Protein AF-A0A699RX59-F1 (afdb_monomer_lite)

pLDDT: mean 88.65, std 11.99, range [38.38, 97.06]

Sequence (97 aa):
EVEDKSKKKQIEDVPIVRDFPEVFPEDLLGLPPIRPVEFQIDLVPGAAPVARAPYRLAPSEMKELAEQLKELSDKGFIRPSSSPWGAPVLFVKKMDG

Foldseek 3Di:
DDPPPPPDDDPCNDVVCVVCVVVVDPDDQADDPDDPDDDDDDDDPPDDADADDADDDDPVVVVVVVVVVVVCVVRVVDDDDPDSHHDYDDDDDDPVD

Organism: Tanacetum cinerariifolium (NCBI:txid118510)

Secondary structure (DSSP, 8-state):
------PPPPGGGSHHHHH-TTTS-SS--SPPPP-SSPP--PPPTTPPP-B-PPPP--HHHHHHHHHHHHHHHHTTS------S-B--------TT-

Structure (mmCIF, N/CA/C/O backbone):
data_AF-A0A699RX59-F1
#
_entry.id   AF-A0A699RX59-F1
#
loop_
_atom_site.group_PDB
_atom_site.id
_atom_site.type_symbol
_atom_site.label_atom_id
_atom_site.label_alt_id
_atom_site.label_comp_id
_atom_site.label_asym_id
_atom_site.label_entity_id
_atom_site.label_seq_id
_atom_site.pdbx_PDB_ins_code
_atom_site.Cartn_x
_atom_site.Cartn_y
_atom_site.Cartn_z
_atom_site.occupancy
_atom_site.B_iso_or_equiv
_atom_site.auth_seq_id
_atom_site.auth_comp_id
_atom_site.auth_asym_id
_atom_site.auth_atom_id
_atom_site.pdbx_PDB_model_num
ATOM 1 N N . GLU A 1 1 ? -27.402 44.249 9.968 1.00 38.38 1 GLU A N 1
ATOM 2 C CA . GLU A 1 1 ? -27.757 42.883 9.539 1.00 38.38 1 GLU A CA 1
ATOM 3 C C . GLU A 1 1 ? -26.824 41.925 10.253 1.00 38.38 1 GLU A C 1
ATOM 5 O O . GLU A 1 1 ? -25.623 42.164 10.264 1.00 38.38 1 GLU A O 1
ATOM 10 N N . VAL A 1 2 ? -27.374 40.951 10.973 1.00 43.91 2 VAL A N 1
ATOM 11 C CA . VAL A 1 2 ? -26.585 39.953 11.700 1.00 43.91 2 VAL A CA 1
ATOM 12 C C . VAL A 1 2 ? -26.408 38.784 10.741 1.00 43.91 2 VAL A C 1
ATOM 14 O O . VAL A 1 2 ? -27.379 38.095 10.448 1.00 43.91 2 VAL A O 1
ATOM 17 N N . GLU A 1 3 ? -25.202 38.618 10.198 1.00 47.03 3 GLU A N 1
ATOM 18 C CA . GLU A 1 3 ? -24.832 37.421 9.442 1.00 47.03 3 GLU A CA 1
ATOM 19 C C . GLU A 1 3 ? -25.016 36.199 10.347 1.00 47.03 3 GLU A C 1
ATOM 21 O O . GLU A 1 3 ? -24.264 35.986 11.303 1.00 47.03 3 GLU A O 1
ATOM 26 N N . ASP A 1 4 ? -26.046 35.411 10.053 1.00 50.66 4 ASP A N 1
ATOM 27 C CA . ASP A 1 4 ? -26.256 34.099 10.642 1.00 50.66 4 ASP A CA 1
ATOM 28 C C . ASP A 1 4 ? -25.112 33.187 10.181 1.00 50.66 4 ASP A C 1
ATOM 30 O O . ASP A 1 4 ? -25.110 32.637 9.077 1.00 50.66 4 ASP A O 1
ATOM 34 N N . LYS A 1 5 ? -24.077 33.080 11.021 1.00 55.78 5 LYS A N 1
ATOM 35 C CA . LYS A 1 5 ? -23.015 32.083 10.887 1.00 55.78 5 LYS A CA 1
ATOM 36 C C . LYS A 1 5 ? -23.627 30.711 11.147 1.00 55.78 5 LYS A C 1
ATOM 38 O O . LYS A 1 5 ? -23.427 30.138 12.219 1.00 55.78 5 LYS A O 1
ATOM 43 N N . SER A 1 6 ? -24.355 30.172 10.168 1.00 59.34 6 SER A N 1
ATOM 44 C CA . SER A 1 6 ? -24.819 28.792 10.209 1.00 59.34 6 SER A CA 1
ATOM 45 C C . SER A 1 6 ? -23.590 27.916 10.444 1.00 59.34 6 SER A C 1
ATOM 47 O O . SER A 1 6 ? -22.687 27.861 9.601 1.00 59.34 6 SER A O 1
ATOM 49 N N . LYS A 1 7 ? -23.503 27.299 11.626 1.00 64.75 7 LYS A N 1
ATOM 50 C CA . LYS A 1 7 ? -22.437 26.355 11.961 1.00 64.75 7 LYS A CA 1
ATOM 51 C C . LYS A 1 7 ? -22.379 25.339 10.824 1.00 64.75 7 LYS A C 1
ATOM 53 O O . LYS A 1 7 ? -23.396 24.717 10.518 1.00 64.75 7 LYS A O 1
ATOM 58 N N . LYS A 1 8 ? -21.229 25.225 10.154 1.00 67.94 8 LYS A N 1
ATOM 59 C CA . LYS A 1 8 ? -21.015 24.171 9.157 1.00 67.94 8 LYS A CA 1
ATOM 60 C C . LYS A 1 8 ? -21.373 22.852 9.841 1.00 67.94 8 LYS A C 1
ATOM 62 O O . LYS A 1 8 ? -20.781 22.549 10.874 1.00 67.94 8 LYS A O 1
ATOM 67 N N . LYS A 1 9 ? -22.381 22.149 9.321 1.00 76.69 9 LYS A N 1
ATOM 68 C CA . LYS A 1 9 ? -22.773 20.828 9.825 1.00 76.69 9 LYS A CA 1
ATOM 69 C C . LYS A 1 9 ? -21.543 19.932 9.741 1.00 76.69 9 LYS A C 1
ATOM 71 O O . LYS A 1 9 ? -20.958 19.843 8.660 1.00 76.69 9 LYS A O 1
ATOM 76 N N . GLN A 1 10 ? -21.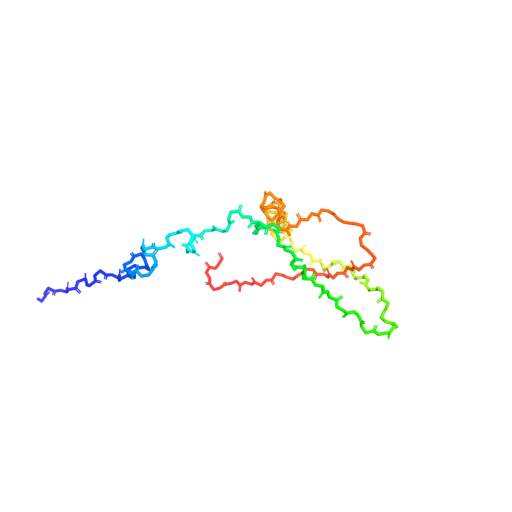127 19.362 10.864 1.00 85.69 10 GLN A N 1
ATOM 77 C CA . GLN A 1 10 ? -20.004 18.433 10.885 1.00 85.69 10 GLN A CA 1
ATOM 78 C C . GLN A 1 10 ? -20.521 17.027 10.537 1.00 85.69 10 GLN A C 1
ATOM 80 O O . GLN A 1 10 ? -21.729 16.774 10.607 1.00 85.69 10 GLN A O 1
ATOM 85 N N . ILE A 1 11 ? -19.660 16.118 10.075 1.00 84.44 11 ILE A N 1
ATOM 86 C CA . ILE A 1 11 ? -20.109 14.772 9.663 1.00 84.44 11 ILE A CA 1
ATOM 87 C C . ILE A 1 11 ? -20.613 13.963 10.868 1.00 84.44 11 ILE A C 1
ATOM 89 O O . ILE A 1 11 ? -21.523 13.146 10.753 1.00 84.44 11 ILE A O 1
ATOM 93 N N . GLU A 1 12 ? -20.104 14.307 12.043 1.00 86.06 12 GLU A N 1
ATOM 94 C CA . GLU A 1 12 ? -20.491 13.844 13.365 1.00 86.06 12 GLU A CA 1
ATOM 95 C C . GLU A 1 12 ? -21.897 14.312 13.751 1.00 86.06 12 GLU A C 1
ATOM 97 O O . GLU A 1 12 ? -22.435 13.825 14.731 1.00 86.06 12 GLU A O 1
ATOM 102 N N . ASP A 1 13 ? -22.533 15.234 13.018 1.00 89.12 13 ASP A N 1
ATOM 103 C CA . ASP A 1 13 ? -23.938 15.597 13.249 1.00 89.12 13 ASP A CA 1
ATOM 104 C C . ASP A 1 13 ? -24.907 14.621 12.556 1.00 89.12 13 ASP A C 1
ATOM 106 O O . ASP A 1 13 ? -26.112 14.632 12.833 1.00 89.12 13 ASP A O 1
ATOM 110 N N . VAL A 1 14 ? -24.410 13.775 11.645 1.00 91.69 14 VAL A N 1
ATOM 111 C CA . VAL A 1 14 ? -25.224 12.801 10.913 1.00 91.69 14 VAL A CA 1
ATOM 112 C C . VAL A 1 14 ? -25.597 11.647 11.857 1.00 91.69 14 VAL A C 1
ATOM 114 O O . VAL A 1 14 ? -24.697 10.974 12.358 1.00 91.69 14 VAL A O 1
ATOM 117 N N . PRO A 1 15 ? -26.899 11.352 12.076 1.00 93.62 15 PRO A N 1
ATOM 118 C CA . PRO A 1 15 ? -27.334 10.346 13.050 1.00 93.62 15 PRO A CA 1
ATOM 119 C C . PRO A 1 15 ? -26.638 8.987 12.901 1.00 93.62 15 PRO A C 1
ATOM 121 O O . PRO A 1 15 ? -26.136 8.450 13.876 1.00 93.62 15 PRO A O 1
ATOM 124 N N . ILE A 1 16 ? -26.490 8.485 11.670 1.00 94.06 16 ILE A N 1
ATOM 125 C CA . ILE A 1 16 ? -25.862 7.176 11.434 1.00 94.06 16 ILE A CA 1
ATOM 126 C C . ILE A 1 16 ? -24.365 7.141 11.780 1.00 94.06 16 ILE A C 1
ATOM 128 O O . ILE A 1 16 ? -23.859 6.103 12.179 1.00 94.06 16 ILE A O 1
ATOM 132 N N . VAL A 1 17 ? -23.652 8.262 11.646 1.00 92.06 17 VAL A N 1
ATOM 133 C CA . VAL A 1 17 ? -22.222 8.346 11.992 1.00 92.06 17 VAL A CA 1
ATOM 134 C C . VAL A 1 17 ? -22.061 8.364 13.510 1.00 92.06 17 VAL A C 1
ATOM 136 O O . VAL A 1 17 ? -21.176 7.710 14.051 1.00 92.06 17 VAL A O 1
ATOM 139 N N . ARG A 1 18 ? -22.970 9.059 14.206 1.00 91.44 18 ARG A N 1
ATOM 140 C CA . ARG A 1 18 ? -23.015 9.111 15.675 1.00 91.44 18 ARG A CA 1
ATOM 141 C C . ARG A 1 18 ? -23.372 7.778 16.310 1.00 91.44 18 ARG A C 1
ATOM 143 O O . ARG A 1 18 ? -22.842 7.465 17.370 1.00 91.44 18 ARG A O 1
ATOM 150 N N . ASP A 1 19 ? -24.294 7.050 15.690 1.00 95.19 19 ASP A N 1
ATOM 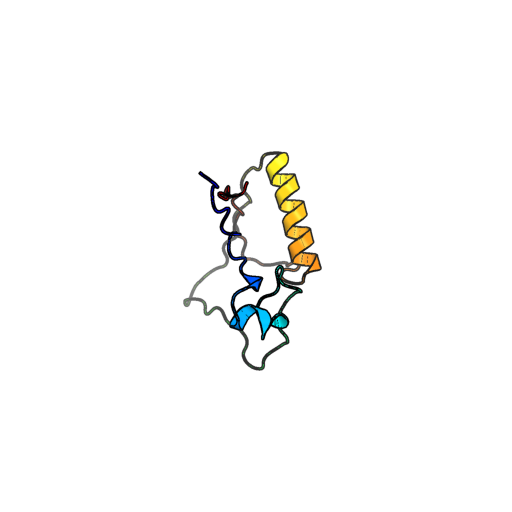151 C CA . ASP A 1 19 ? -24.810 5.790 16.221 1.00 95.19 19 ASP A CA 1
ATOM 152 C C . ASP A 1 19 ? -23.830 4.623 15.997 1.00 95.19 19 ASP A C 1
ATOM 154 O O . ASP A 1 19 ? -23.904 3.633 16.721 1.00 95.19 19 ASP A O 1
ATOM 158 N N . PHE A 1 20 ? -22.901 4.747 15.037 1.00 92.56 20 PHE A N 1
ATOM 159 C CA . PHE A 1 20 ? -21.929 3.707 14.662 1.00 92.56 20 PHE A CA 1
ATOM 160 C C . PHE A 1 20 ? -20.491 4.252 14.523 1.00 92.56 20 PHE A C 1
ATOM 162 O O . PHE A 1 20 ? -19.885 4.145 13.448 1.00 92.56 20 PHE A O 1
ATOM 169 N N . PRO A 1 21 ? -19.910 4.845 15.581 1.00 88.75 21 PRO A N 1
ATOM 170 C CA . PRO A 1 21 ? -18.582 5.462 15.518 1.00 88.75 21 PRO A CA 1
ATOM 171 C C . PRO A 1 21 ? -17.466 4.466 15.161 1.00 88.75 21 PRO A C 1
ATOM 173 O O . PRO A 1 21 ? -16.469 4.838 14.550 1.00 88.75 21 PRO A O 1
ATOM 176 N N . GLU A 1 22 ? -17.633 3.186 15.490 1.00 87.81 22 GLU A N 1
ATOM 177 C CA . GLU A 1 22 ? -16.694 2.113 15.156 1.00 87.81 22 GLU A CA 1
ATOM 178 C C . GLU A 1 22 ? -16.674 1.746 13.664 1.00 87.81 22 GLU A C 1
ATOM 180 O O . GLU A 1 22 ? -15.692 1.179 13.183 1.00 87.81 22 GLU A O 1
ATOM 185 N N . VAL A 1 23 ? -17.747 2.058 12.930 1.00 89.12 23 VAL A N 1
ATOM 186 C CA . VAL A 1 23 ? -17.860 1.816 11.481 1.00 89.12 23 VAL A CA 1
ATOM 187 C C . VAL A 1 23 ? -17.308 2.997 10.679 1.00 89.12 23 VAL A C 1
ATOM 189 O O . VAL A 1 23 ? -16.834 2.806 9.558 1.00 89.12 23 VAL A O 1
ATOM 192 N N . PHE A 1 24 ? -17.322 4.198 11.262 1.00 89.75 24 PHE A N 1
ATOM 193 C CA . PHE A 1 24 ? -16.850 5.440 10.645 1.00 89.75 24 PHE A CA 1
ATOM 194 C C . PHE A 1 24 ? -15.697 6.091 11.432 1.00 89.75 24 PHE A C 1
ATOM 196 O O . PHE A 1 24 ? -15.812 7.256 11.816 1.00 89.75 24 PHE A O 1
ATOM 203 N N . PRO A 1 25 ? -14.583 5.380 11.696 1.00 89.25 25 PRO A N 1
ATOM 204 C CA . PRO A 1 25 ? -13.441 5.993 12.356 1.00 89.25 25 PRO A CA 1
ATOM 205 C C . PRO A 1 25 ? -12.754 7.004 11.426 1.00 89.25 25 PRO A C 1
ATOM 207 O O . PRO A 1 25 ? -12.759 6.843 10.204 1.00 89.25 25 PRO A O 1
ATOM 210 N N . GLU A 1 26 ? -12.115 8.023 12.007 1.00 88.12 26 GLU A N 1
ATOM 211 C CA . GLU A 1 26 ? -11.313 8.999 11.250 1.00 88.12 26 GLU A CA 1
ATOM 212 C C . GLU A 1 26 ? -10.127 8.339 10.521 1.00 88.12 26 GLU A C 1
ATOM 214 O O . GLU A 1 26 ? -9.749 8.775 9.436 1.00 88.12 26 GLU A O 1
ATOM 219 N N . ASP A 1 27 ? -9.567 7.268 11.098 1.00 88.25 27 ASP A N 1
ATOM 220 C CA . ASP A 1 27 ? -8.478 6.479 10.520 1.00 88.25 27 ASP A CA 1
ATOM 221 C C . ASP A 1 27 ? -8.703 4.970 10.719 1.00 88.25 27 ASP A C 1
ATOM 223 O O . ASP A 1 27 ? -9.325 4.520 11.685 1.00 88.25 27 ASP A O 1
ATOM 227 N N . LEU A 1 28 ? -8.177 4.164 9.798 1.00 87.12 28 LEU A N 1
ATOM 228 C CA . LEU A 1 28 ? -8.285 2.711 9.844 1.00 87.12 28 LEU A CA 1
ATOM 229 C C . LEU A 1 28 ? -7.226 2.124 10.784 1.00 87.12 28 LEU A C 1
ATOM 231 O O . LEU A 1 28 ? -6.025 2.243 10.548 1.00 87.12 28 LEU A O 1
ATOM 235 N N . LEU A 1 29 ? -7.684 1.407 11.812 1.00 82.06 29 LEU A N 1
ATOM 236 C CA . LEU A 1 29 ? -6.833 0.825 12.861 1.00 82.06 29 LEU A CA 1
ATOM 237 C C . LEU A 1 29 ? -6.036 -0.419 12.424 1.00 82.06 29 LEU A C 1
ATOM 239 O O . LEU A 1 29 ? -5.248 -0.945 13.207 1.00 82.06 29 LEU A O 1
ATOM 243 N N . GLY A 1 30 ? -6.246 -0.907 11.201 1.00 87.75 30 GLY A N 1
ATOM 244 C CA . GLY A 1 30 ? -5.545 -2.063 10.647 1.00 87.75 30 GLY A CA 1
ATOM 245 C C . GLY A 1 30 ? -6.452 -2.962 9.815 1.00 87.75 30 GLY A C 1
ATOM 246 O O . GLY A 1 30 ? -7.560 -2.580 9.425 1.00 87.75 30 GLY A O 1
ATOM 247 N N . LEU A 1 31 ? -5.958 -4.159 9.494 1.00 88.94 31 LEU A N 1
ATOM 248 C CA . LEU A 1 31 ? -6.714 -5.132 8.707 1.00 88.94 31 LEU A CA 1
ATOM 249 C C . LEU A 1 31 ? -7.944 -5.646 9.472 1.00 88.94 31 LEU A C 1
ATOM 251 O O . LEU A 1 31 ? -7.887 -5.830 10.691 1.00 88.94 31 LEU A O 1
ATOM 255 N N . PRO A 1 32 ? -9.053 -5.933 8.767 1.00 86.44 32 PRO A N 1
ATOM 256 C CA . PRO A 1 32 ? -10.200 -6.573 9.389 1.00 86.44 32 PRO A CA 1
ATOM 257 C C . PRO A 1 32 ? -9.822 -7.970 9.914 1.00 86.44 32 PRO A C 1
ATOM 259 O O . PRO A 1 32 ? -8.880 -8.588 9.409 1.00 86.44 32 PRO A O 1
ATOM 262 N N . PRO A 1 33 ? -10.588 -8.515 10.877 1.00 88.56 33 PRO A N 1
ATOM 263 C CA . PRO A 1 33 ? -10.407 -9.886 11.337 1.00 88.56 33 PRO A CA 1
ATOM 264 C C . PRO A 1 33 ? -10.424 -10.883 10.177 1.00 88.56 33 PRO A C 1
ATOM 266 O O . PRO A 1 33 ? -11.162 -10.699 9.203 1.00 88.56 33 PRO A O 1
ATOM 269 N N . ILE A 1 34 ? -9.648 -11.961 10.311 1.00 89.12 34 ILE A N 1
ATOM 270 C CA . ILE A 1 34 ? -9.611 -13.055 9.335 1.00 89.12 34 ILE A CA 1
ATOM 271 C C . ILE A 1 34 ? -11.033 -13.588 9.137 1.00 89.12 34 ILE A C 1
ATOM 273 O O . ILE A 1 34 ? -11.737 -13.898 10.101 1.00 89.12 34 ILE A O 1
ATOM 277 N N . ARG A 1 35 ? -11.455 -13.688 7.876 1.00 89.94 35 ARG A N 1
ATOM 278 C CA . ARG A 1 35 ? -12.752 -14.247 7.485 1.00 89.94 35 ARG A CA 1
ATOM 279 C C . ARG A 1 35 ? -12.545 -15.598 6.795 1.00 89.94 35 ARG A C 1
ATOM 281 O O . ARG A 1 35 ? -11.479 -15.815 6.230 1.00 89.94 35 ARG A O 1
ATOM 288 N N . PRO A 1 36 ? -13.560 -16.482 6.770 1.00 92.88 36 PRO A N 1
ATOM 289 C CA . PRO A 1 36 ? -13.472 -17.764 6.060 1.00 92.88 36 PRO A CA 1
ATOM 290 C C . PRO A 1 36 ? -13.290 -17.636 4.541 1.00 92.88 36 PRO A C 1
ATOM 292 O O . PRO A 1 36 ? -12.912 -18.601 3.886 1.00 92.88 36 PRO A O 1
ATOM 295 N N . VAL A 1 37 ? -13.614 -16.47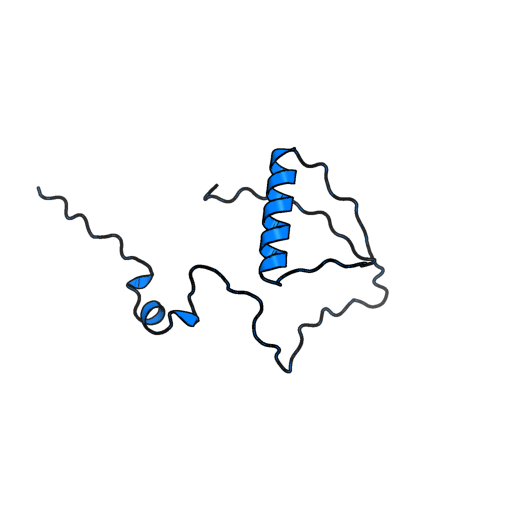0 3.978 1.00 89.12 37 VAL A N 1
ATOM 296 C CA . VAL A 1 37 ? -13.457 -16.172 2.554 1.00 89.12 37 VAL A CA 1
ATOM 297 C C . VAL A 1 37 ? -12.229 -15.290 2.385 1.00 89.12 37 VAL A C 1
ATOM 299 O O . VAL A 1 37 ? -12.187 -14.180 2.921 1.00 89.12 37 VAL A O 1
ATOM 302 N N . GLU A 1 38 ? -11.257 -15.781 1.625 1.00 88.06 38 GLU A N 1
ATOM 303 C CA . GLU A 1 38 ? -10.062 -15.033 1.247 1.00 88.06 38 GLU A CA 1
ATOM 304 C C . GLU A 1 38 ? -10.247 -14.367 -0.118 1.00 88.06 38 GLU A C 1
ATOM 306 O O . GLU A 1 38 ? -10.935 -14.879 -1.003 1.00 88.06 38 GLU A O 1
ATOM 311 N N . PHE A 1 39 ? -9.623 -13.203 -0.293 1.00 89.06 39 PHE A N 1
ATOM 312 C CA . PHE A 1 39 ? -9.560 -12.547 -1.592 1.00 89.06 39 PHE A CA 1
ATOM 313 C C . PHE A 1 39 ? -8.461 -13.201 -2.436 1.00 89.06 39 PHE A C 1
ATOM 315 O O . PHE A 1 39 ? -7.284 -13.123 -2.081 1.00 89.06 39 PHE A O 1
ATOM 322 N N . GLN A 1 40 ? -8.838 -13.818 -3.556 1.00 92.81 40 GLN A N 1
ATOM 323 C CA . GLN A 1 40 ? -7.908 -14.427 -4.506 1.00 92.81 40 GLN A CA 1
ATOM 324 C C . GLN A 1 40 ? -7.867 -13.622 -5.808 1.00 92.81 40 GLN A C 1
ATOM 326 O O . GLN A 1 40 ? -8.891 -13.143 -6.292 1.00 92.81 40 GLN A O 1
ATOM 331 N N . ILE A 1 41 ? -6.670 -13.486 -6.380 1.00 93.25 41 ILE A N 1
ATOM 332 C CA . ILE A 1 41 ? -6.466 -12.913 -7.713 1.00 93.25 41 ILE A CA 1
ATOM 333 C C . ILE A 1 41 ? -6.183 -14.067 -8.670 1.00 93.25 41 ILE A C 1
ATOM 335 O O . ILE A 1 41 ? -5.098 -14.650 -8.636 1.00 93.25 41 ILE A O 1
ATOM 339 N N . ASP A 1 42 ? -7.150 -14.385 -9.525 1.00 95.50 42 ASP A N 1
ATOM 340 C CA . ASP A 1 42 ? -6.984 -15.415 -10.546 1.00 95.50 42 ASP A CA 1
ATOM 341 C C . ASP A 1 42 ? -6.141 -14.886 -11.711 1.00 95.50 42 ASP A C 1
ATOM 343 O O . ASP A 1 42 ? -6.413 -13.826 -12.282 1.00 95.50 42 ASP A O 1
ATOM 347 N N . LEU A 1 43 ? -5.098 -15.633 -12.072 1.00 95.19 43 LEU A N 1
ATOM 348 C CA . LEU A 1 43 ? -4.245 -15.304 -13.208 1.00 95.19 43 LEU A CA 1
ATOM 349 C C . LEU A 1 43 ? -4.785 -15.943 -14.486 1.00 95.19 43 LEU A C 1
ATOM 351 O O . LEU A 1 43 ? -5.230 -17.091 -14.492 1.00 95.19 43 LEU A O 1
ATOM 355 N N . VAL A 1 44 ? -4.674 -15.221 -15.600 1.00 96.44 44 VAL A N 1
ATOM 356 C CA . VAL A 1 44 ? -4.937 -15.802 -16.921 1.00 96.44 44 VAL A CA 1
ATOM 357 C C . VAL A 1 44 ? -3.915 -16.916 -17.217 1.00 96.44 44 VAL A C 1
ATOM 359 O O . VAL A 1 44 ? -2.734 -16.758 -16.882 1.00 96.44 44 VAL A O 1
ATOM 362 N N . PRO A 1 45 ? -4.314 -18.040 -17.847 1.00 97.00 45 PRO A N 1
ATOM 363 C CA . PRO A 1 45 ? -3.384 -19.115 -18.186 1.00 97.00 45 PRO A CA 1
ATOM 364 C C . PRO A 1 45 ? -2.188 -18.608 -19.002 1.00 97.00 45 PRO A C 1
ATOM 366 O O . PRO A 1 45 ? -2.357 -17.915 -20.003 1.00 97.00 45 PRO A O 1
ATOM 369 N N . GLY A 1 46 ? -0.974 -18.955 -18.568 1.00 95.94 46 GLY A N 1
ATOM 370 C CA . GLY A 1 46 ? 0.272 -18.518 -19.208 1.00 95.94 46 GLY A CA 1
ATOM 371 C C . GLY A 1 46 ? 0.801 -17.152 -18.752 1.00 95.94 46 GLY A C 1
ATOM 372 O O . GLY A 1 46 ? 1.832 -16.716 -19.261 1.00 95.94 46 GLY A O 1
ATOM 373 N N . ALA A 1 47 ? 0.154 -16.481 -17.792 1.00 95.12 47 ALA A N 1
ATOM 374 C CA . ALA A 1 47 ? 0.697 -15.264 -17.193 1.00 95.12 47 ALA A CA 1
ATOM 375 C C . ALA A 1 47 ? 2.049 -15.539 -16.510 1.00 95.12 47 ALA A C 1
ATOM 377 O O . ALA A 1 47 ? 2.156 -16.392 -15.629 1.00 95.12 47 ALA A O 1
ATOM 378 N N . ALA A 1 48 ? 3.075 -14.786 -16.905 1.00 94.88 48 ALA A N 1
ATOM 379 C CA . ALA A 1 48 ? 4.401 -14.832 -16.301 1.00 94.88 48 ALA A CA 1
ATOM 380 C C . ALA A 1 48 ? 4.623 -13.615 -15.387 1.00 94.88 48 ALA A C 1
ATOM 382 O O . ALA A 1 48 ? 4.090 -12.538 -15.678 1.00 94.88 48 ALA A O 1
ATOM 383 N N . PRO A 1 49 ? 5.429 -13.745 -14.318 1.00 94.94 49 PRO A N 1
ATOM 384 C CA . PRO A 1 49 ? 5.768 -12.616 -13.467 1.00 94.94 49 PRO A CA 1
ATOM 385 C C . PRO A 1 49 ? 6.455 -11.486 -14.228 1.00 94.94 49 PRO A C 1
ATOM 387 O O . PRO A 1 49 ? 7.324 -11.715 -15.070 1.00 94.94 49 PRO A O 1
ATOM 390 N N . VAL A 1 50 ? 6.087 -10.252 -13.887 1.00 93.31 50 VAL A N 1
ATOM 391 C CA . VAL A 1 50 ? 6.733 -9.041 -14.398 1.00 93.31 50 VAL A CA 1
ATOM 392 C C . VAL A 1 50 ? 7.272 -8.239 -13.225 1.00 93.31 50 VAL A C 1
ATOM 394 O O . VAL A 1 50 ? 6.521 -7.881 -12.318 1.00 93.31 50 VAL A O 1
ATOM 397 N N . ALA A 1 51 ? 8.562 -7.915 -13.279 1.00 95.25 51 ALA A N 1
ATOM 398 C CA . ALA A 1 51 ? 9.222 -7.015 -12.345 1.00 95.25 51 ALA A CA 1
ATOM 399 C C . ALA A 1 51 ? 9.800 -5.819 -13.105 1.00 95.25 51 ALA A C 1
ATOM 401 O O . ALA A 1 51 ? 10.610 -5.977 -14.020 1.00 95.25 51 ALA A O 1
ATOM 402 N N . ARG A 1 52 ? 9.376 -4.611 -12.734 1.00 94.50 52 ARG A N 1
ATOM 403 C CA . ARG A 1 52 ? 9.906 -3.353 -13.268 1.00 94.50 52 ARG A CA 1
ATOM 404 C C . ARG A 1 52 ? 10.615 -2.576 -12.169 1.00 94.50 52 ARG A C 1
ATOM 406 O O . ARG A 1 52 ? 10.150 -2.538 -11.033 1.00 94.50 52 ARG A O 1
ATOM 413 N N . ALA A 1 53 ? 11.731 -1.945 -12.527 1.00 91.44 53 ALA A N 1
ATOM 414 C CA . ALA A 1 53 ? 12.461 -1.083 -11.609 1.00 91.44 53 ALA A CA 1
ATOM 415 C C . ALA A 1 53 ? 11.593 0.121 -11.180 1.00 91.44 53 ALA A C 1
ATOM 417 O O . ALA A 1 53 ? 10.818 0.624 -12.002 1.00 91.44 53 ALA A O 1
ATOM 418 N N . PRO A 1 54 ? 11.732 0.606 -9.932 1.00 91.69 54 PRO A N 1
ATOM 419 C CA . PRO A 1 54 ? 11.099 1.848 -9.498 1.00 91.69 54 PRO A CA 1
ATOM 420 C C . PRO A 1 54 ? 11.518 3.039 -10.368 1.00 91.69 54 PRO A C 1
ATOM 422 O O . PRO A 1 54 ? 12.640 3.087 -10.882 1.00 91.69 54 PRO A O 1
ATOM 425 N N . TYR A 1 55 ? 10.633 4.025 -10.509 1.00 93.06 55 TYR A N 1
ATOM 426 C CA . TYR A 1 55 ? 10.985 5.290 -11.148 1.00 93.06 55 TYR A CA 1
ATOM 427 C C . TYR A 1 55 ? 11.973 6.090 -10.292 1.00 93.06 55 TYR A C 1
ATOM 429 O O . TYR A 1 55 ? 12.108 5.871 -9.088 1.00 93.06 55 TYR A O 1
ATOM 437 N N . ARG A 1 56 ? 12.681 7.032 -10.925 1.00 93.44 56 ARG A N 1
ATOM 438 C CA . ARG A 1 56 ? 13.524 7.981 -10.191 1.00 93.44 56 ARG A CA 1
ATOM 439 C C . ARG A 1 56 ? 12.626 8.904 -9.376 1.00 93.44 56 ARG A C 1
ATOM 441 O O . ARG A 1 56 ? 11.731 9.518 -9.946 1.00 93.44 56 ARG A O 1
ATOM 448 N N . LEU A 1 57 ? 12.911 9.000 -8.083 1.00 93.38 57 LEU A N 1
ATOM 449 C CA . LEU A 1 57 ? 12.189 9.845 -7.137 1.00 93.38 57 LEU A CA 1
ATOM 450 C C . LEU A 1 57 ? 13.065 11.024 -6.719 1.00 93.38 57 LEU A C 1
ATOM 452 O O . LEU A 1 57 ? 14.278 10.872 -6.536 1.00 93.38 57 LEU A O 1
ATOM 456 N N . ALA A 1 58 ? 12.454 12.191 -6.549 1.00 94.38 58 ALA A N 1
ATOM 457 C CA . ALA A 1 58 ? 13.094 13.322 -5.893 1.00 94.38 58 ALA A CA 1
ATOM 458 C C . ALA A 1 58 ? 13.328 13.018 -4.395 1.00 94.38 58 ALA A C 1
ATOM 460 O O . ALA A 1 58 ? 12.636 12.176 -3.817 1.00 94.38 58 ALA A O 1
ATOM 461 N N . PRO A 1 59 ? 14.257 13.717 -3.713 1.00 96.00 59 PRO A N 1
ATOM 462 C CA . PRO A 1 59 ? 14.506 13.488 -2.287 1.00 96.00 59 PRO A CA 1
ATOM 463 C C . PRO A 1 59 ? 13.257 13.620 -1.397 1.00 96.00 59 PRO A C 1
ATOM 465 O O . PRO A 1 59 ? 13.103 12.862 -0.443 1.00 96.00 59 PRO A O 1
ATOM 468 N N . SER A 1 60 ? 12.345 14.544 -1.719 1.00 93.50 60 SER A N 1
ATOM 469 C CA . SER A 1 60 ? 11.077 14.717 -0.997 1.00 93.50 60 SER A CA 1
ATOM 470 C C . SER A 1 60 ? 10.128 13.531 -1.178 1.00 93.50 60 SER A C 1
ATOM 472 O O . SER A 1 60 ? 9.541 13.070 -0.208 1.00 93.50 60 SER A O 1
ATOM 4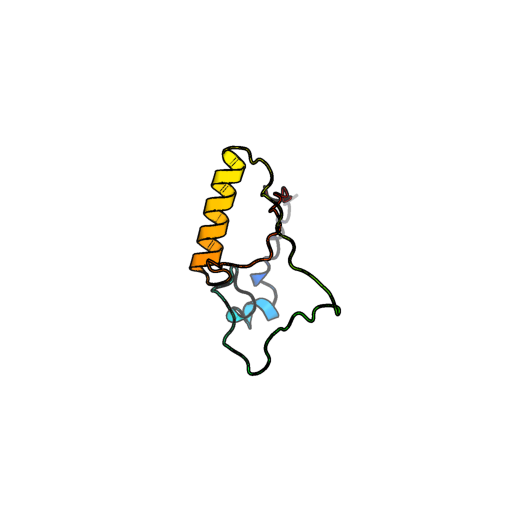74 N N . GLU A 1 61 ? 10.021 13.001 -2.397 1.00 93.56 61 GLU A N 1
ATOM 475 C CA . GLU A 1 61 ? 9.186 11.833 -2.709 1.00 93.56 61 GLU A CA 1
ATOM 476 C C . GLU A 1 61 ? 9.740 10.559 -2.066 1.00 93.56 61 GLU A C 1
ATOM 478 O O . GLU A 1 61 ? 8.986 9.709 -1.609 1.00 93.56 61 GLU A O 1
ATOM 483 N N . MET A 1 62 ? 11.066 10.425 -1.988 1.00 93.81 62 MET A N 1
ATOM 484 C CA . MET A 1 62 ? 11.693 9.298 -1.297 1.00 93.81 62 MET A CA 1
ATOM 485 C C . MET A 1 62 ? 11.410 9.323 0.210 1.00 93.81 62 MET A C 1
ATOM 487 O O . MET A 1 62 ? 11.179 8.270 0.804 1.00 93.81 62 MET A O 1
ATOM 491 N N . LYS A 1 63 ? 11.411 10.515 0.821 1.00 95.38 63 LYS A N 1
ATOM 492 C CA . LYS A 1 63 ? 11.035 10.688 2.227 1.00 95.38 63 LYS A CA 1
ATOM 493 C C . LYS A 1 63 ? 9.568 10.314 2.453 1.00 95.38 63 LYS A C 1
ATOM 495 O O . LYS A 1 63 ? 9.295 9.496 3.325 1.00 95.38 63 LYS A O 1
ATOM 500 N N . GLU A 1 64 ? 8.668 10.840 1.626 1.00 94.56 64 GLU A N 1
ATOM 501 C CA . GLU A 1 64 ? 7.236 10.521 1.688 1.00 94.56 64 GLU A CA 1
ATOM 502 C C . GLU A 1 64 ? 6.988 9.016 1.512 1.00 94.56 64 GLU A C 1
ATOM 504 O O . GLU A 1 64 ? 6.243 8.404 2.272 1.00 94.56 64 GLU A O 1
ATOM 509 N N . LEU A 1 65 ? 7.677 8.381 0.557 1.00 95.12 65 LEU A N 1
ATOM 510 C CA . LEU A 1 65 ? 7.561 6.942 0.326 1.00 95.12 65 LEU A CA 1
ATOM 511 C C . LEU A 1 65 ? 7.942 6.145 1.575 1.00 95.12 65 LEU A C 1
ATOM 513 O O . LEU A 1 65 ? 7.261 5.185 1.924 1.00 95.12 65 LEU A O 1
ATOM 517 N N . ALA A 1 66 ? 9.031 6.522 2.246 1.00 95.81 66 ALA A N 1
ATOM 518 C CA . ALA A 1 66 ? 9.472 5.845 3.459 1.00 95.81 66 ALA A CA 1
ATOM 519 C C . ALA A 1 66 ? 8.470 6.018 4.613 1.00 95.81 66 ALA A C 1
ATOM 521 O O . ALA A 1 66 ? 8.216 5.057 5.340 1.00 95.81 66 ALA A O 1
ATOM 522 N N . GLU A 1 67 ? 7.891 7.212 4.763 1.00 96.69 67 GLU A N 1
ATOM 523 C CA . GLU A 1 67 ? 6.882 7.509 5.785 1.00 96.69 67 GLU A CA 1
ATOM 524 C C . GLU A 1 67 ? 5.600 6.695 5.553 1.00 96.69 67 GLU A C 1
ATOM 526 O O . GLU A 1 67 ? 5.175 5.970 6.454 1.00 96.69 67 GLU A O 1
ATOM 531 N N . GLN A 1 68 ? 5.067 6.688 4.327 1.00 95.06 68 GLN A N 1
ATOM 532 C CA . GLN A 1 68 ? 3.876 5.904 3.976 1.00 95.06 68 GLN A CA 1
ATOM 533 C C . GLN A 1 68 ? 4.108 4.394 4.092 1.00 95.06 68 GLN A C 1
ATOM 535 O O . GLN A 1 68 ? 3.266 3.672 4.623 1.00 95.06 68 GLN A O 1
ATOM 540 N N . LEU A 1 69 ? 5.256 3.883 3.628 1.00 96.25 69 LEU A N 1
ATOM 541 C CA . LEU A 1 69 ? 5.579 2.458 3.767 1.00 96.25 69 LEU A CA 1
ATOM 542 C C . LEU A 1 69 ? 5.658 2.042 5.234 1.00 96.25 69 LEU A C 1
ATOM 544 O O . LEU A 1 69 ? 5.196 0.951 5.579 1.00 96.25 69 LEU A O 1
ATOM 548 N N . LYS A 1 70 ? 6.229 2.892 6.093 1.00 97.06 70 LYS A N 1
ATOM 549 C CA . LYS A 1 70 ? 6.280 2.643 7.531 1.00 97.06 70 LYS A CA 1
ATOM 550 C C . LYS A 1 70 ? 4.876 2.625 8.127 1.00 97.06 70 LYS A C 1
ATOM 552 O O . LYS A 1 70 ? 4.528 1.644 8.767 1.00 97.06 70 LYS A O 1
ATOM 557 N N . GLU A 1 71 ? 4.062 3.641 7.860 1.00 95.56 71 GLU A N 1
ATOM 558 C CA . GLU A 1 71 ? 2.690 3.722 8.370 1.00 95.56 71 GLU A CA 1
ATOM 559 C C . GLU A 1 71 ? 1.851 2.501 7.959 1.00 95.56 71 GLU A C 1
ATOM 561 O O . GLU A 1 71 ? 1.223 1.855 8.798 1.00 95.56 71 GLU A O 1
ATOM 566 N N . LEU A 1 72 ? 1.886 2.128 6.675 1.00 95.81 72 LEU A N 1
ATOM 567 C CA . LEU A 1 72 ? 1.156 0.968 6.160 1.00 95.81 72 LEU A CA 1
ATOM 568 C C . LEU A 1 72 ? 1.670 -0.355 6.747 1.00 95.81 72 LEU A C 1
ATOM 570 O O . LEU A 1 72 ? 0.885 -1.289 6.923 1.00 95.81 72 LEU A O 1
ATOM 574 N N . SER A 1 73 ? 2.972 -0.452 7.034 1.00 95.31 73 SER A N 1
ATOM 575 C CA . SER A 1 73 ? 3.564 -1.631 7.679 1.00 95.31 73 SER A CA 1
ATOM 576 C C . SER A 1 73 ? 3.173 -1.713 9.154 1.00 95.31 73 SER A C 1
ATOM 578 O O . SER A 1 73 ? 2.791 -2.785 9.615 1.00 95.31 73 SER A O 1
ATOM 580 N N . ASP A 1 74 ? 3.202 -0.588 9.872 1.00 94.31 74 ASP A N 1
ATOM 581 C CA . ASP A 1 74 ? 2.819 -0.490 11.284 1.00 94.31 74 ASP A CA 1
ATOM 582 C C . ASP A 1 74 ? 1.321 -0.812 11.472 1.00 94.31 74 ASP A C 1
ATOM 584 O O . ASP A 1 74 ? 0.951 -1.504 12.420 1.00 94.31 74 ASP A O 1
ATOM 588 N N . LYS A 1 75 ? 0.464 -0.410 10.517 1.00 92.50 75 LYS A N 1
ATOM 589 C CA . LYS A 1 75 ? -0.964 -0.794 10.446 1.00 92.50 75 LYS A CA 1
ATOM 590 C C . LYS A 1 75 ? -1.198 -2.245 9.992 1.00 92.50 75 LYS A C 1
ATOM 592 O O . LYS A 1 75 ? -2.325 -2.738 10.035 1.00 92.50 75 LYS A O 1
ATOM 597 N N . GLY A 1 76 ? -0.159 -2.939 9.526 1.00 93.25 76 GLY A N 1
ATOM 598 C CA . GLY A 1 76 ? -0.238 -4.318 9.040 1.00 93.25 76 GLY A CA 1
ATOM 599 C C . GLY A 1 76 ? -0.898 -4.482 7.666 1.00 93.25 76 GLY A C 1
ATOM 600 O O . GLY A 1 76 ? -1.210 -5.606 7.277 1.00 93.25 76 GLY A O 1
ATOM 601 N N . PHE A 1 77 ? -1.108 -3.396 6.915 1.00 93.62 77 PHE A N 1
ATOM 602 C CA . PHE A 1 77 ? -1.678 -3.448 5.564 1.00 93.62 77 PHE A CA 1
ATOM 603 C C . PHE A 1 77 ? -0.710 -4.024 4.534 1.00 93.62 77 PHE A C 1
ATOM 605 O O . PHE A 1 77 ? -1.138 -4.654 3.565 1.00 93.62 77 PHE A O 1
ATOM 612 N N . ILE A 1 78 ? 0.592 -3.827 4.744 1.00 95.94 78 ILE A N 1
ATOM 613 C CA . ILE A 1 78 ? 1.650 -4.379 3.899 1.00 95.94 78 ILE A CA 1
ATOM 614 C C . ILE A 1 78 ? 2.708 -5.081 4.748 1.00 95.94 78 ILE A C 1
ATOM 616 O O . ILE A 1 78 ? 2.804 -4.889 5.957 1.00 95.94 78 ILE A O 1
ATOM 620 N N . ARG A 1 79 ? 3.532 -5.900 4.092 1.00 96.50 79 ARG A N 1
ATOM 621 C CA . ARG A 1 79 ? 4.718 -6.521 4.688 1.00 96.50 79 ARG A CA 1
ATOM 622 C C . ARG A 1 79 ? 5.815 -6.692 3.636 1.00 96.50 79 ARG A C 1
ATOM 624 O O . ARG A 1 79 ? 5.491 -6.781 2.447 1.00 96.50 79 ARG A O 1
ATOM 631 N N . PRO A 1 80 ? 7.091 -6.805 4.039 1.00 96.88 80 PRO A N 1
ATOM 632 C CA . PRO A 1 80 ? 8.158 -7.193 3.126 1.00 96.88 80 PRO A CA 1
ATOM 633 C C . PRO A 1 80 ? 7.837 -8.511 2.408 1.00 96.88 80 PRO A C 1
ATOM 635 O O . PRO A 1 80 ? 7.251 -9.427 2.991 1.00 96.88 80 PRO A O 1
ATOM 638 N N . SER A 1 81 ? 8.229 -8.619 1.139 1.00 96.56 81 SER A N 1
ATOM 639 C CA . SER A 1 81 ? 8.039 -9.834 0.344 1.00 96.56 81 SER A CA 1
ATOM 640 C C . SER A 1 81 ? 9.204 -10.070 -0.616 1.00 96.56 81 SER A C 1
ATOM 642 O O . SER A 1 81 ? 9.916 -9.140 -0.992 1.00 96.56 81 SER A O 1
ATOM 644 N N . SER A 1 82 ? 9.375 -11.324 -1.033 1.00 95.88 82 SER A N 1
ATOM 645 C CA . SER A 1 82 ? 10.311 -11.743 -2.084 1.00 95.88 82 SER A CA 1
ATOM 646 C C . SER A 1 82 ? 9.528 -12.210 -3.315 1.00 95.88 82 SER A C 1
ATOM 648 O O . SER A 1 82 ? 9.606 -13.367 -3.720 1.00 95.88 82 SER A O 1
ATOM 650 N N . SER A 1 83 ? 8.693 -11.320 -3.856 1.00 94.75 83 SER A N 1
ATOM 651 C CA . SER A 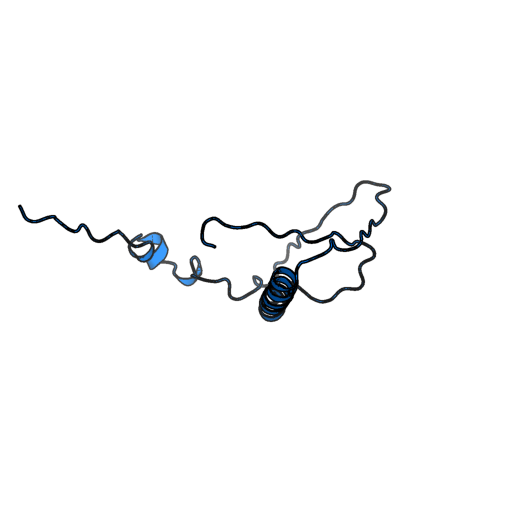1 83 ? 7.827 -11.617 -5.000 1.00 94.75 83 SER A CA 1
ATOM 652 C C . SER A 1 83 ? 8.599 -11.566 -6.327 1.00 94.75 83 SER A C 1
ATOM 654 O O . SER A 1 83 ? 9.396 -10.649 -6.525 1.00 94.75 83 SER A O 1
ATOM 656 N N . PRO A 1 84 ? 8.329 -12.479 -7.282 1.00 95.25 84 PRO A N 1
ATOM 657 C CA . PRO A 1 84 ? 8.819 -12.340 -8.654 1.00 95.25 84 PRO A CA 1
ATOM 658 C C . PRO A 1 84 ? 8.068 -11.244 -9.437 1.00 95.25 84 PRO A C 1
ATOM 660 O O . PRO A 1 84 ? 8.472 -10.887 -10.542 1.00 95.25 84 PRO A O 1
ATOM 663 N N . TRP A 1 85 ? 6.974 -10.715 -8.877 1.00 95.69 85 TRP A N 1
ATOM 664 C CA . TRP A 1 85 ? 6.208 -9.592 -9.415 1.00 95.69 85 TRP A CA 1
ATOM 665 C C . TRP A 1 85 ? 6.633 -8.286 -8.746 1.00 95.69 85 TRP A C 1
ATOM 667 O O . TRP A 1 85 ? 6.725 -8.218 -7.521 1.00 95.69 85 TRP A O 1
ATOM 677 N N . GLY A 1 86 ? 6.814 -7.233 -9.541 1.00 95.12 86 GLY A N 1
ATOM 678 C CA . GLY A 1 86 ? 7.160 -5.902 -9.052 1.00 95.12 86 GLY A CA 1
ATOM 679 C C . GLY A 1 86 ? 6.640 -4.806 -9.975 1.00 95.12 86 GLY A C 1
ATOM 680 O O . GLY A 1 86 ? 6.953 -4.785 -11.167 1.00 95.12 86 GLY A O 1
ATOM 681 N N . ALA A 1 87 ? 5.867 -3.879 -9.416 1.00 95.00 87 ALA A N 1
ATOM 682 C CA . ALA A 1 87 ? 5.364 -2.700 -10.109 1.00 95.00 87 ALA A CA 1
ATOM 683 C C . ALA A 1 87 ? 5.958 -1.426 -9.481 1.00 95.00 87 ALA A C 1
ATOM 685 O O . ALA A 1 87 ? 6.149 -1.384 -8.264 1.00 95.00 87 ALA A O 1
ATOM 686 N N . PRO A 1 88 ? 6.266 -0.391 -10.281 1.00 94.38 88 PRO A N 1
ATOM 687 C CA . PRO A 1 88 ? 6.769 0.868 -9.753 1.00 94.38 88 PRO A CA 1
ATOM 688 C C . PRO A 1 88 ? 5.656 1.653 -9.044 1.00 94.38 88 PRO A C 1
ATOM 690 O O . PRO A 1 88 ? 4.490 1.579 -9.430 1.00 94.38 88 PRO A O 1
ATOM 693 N N . VAL A 1 89 ? 6.035 2.446 -8.040 1.00 92.75 89 VAL A N 1
ATOM 694 C CA . VAL A 1 89 ? 5.146 3.390 -7.343 1.00 92.75 89 VAL A CA 1
ATOM 695 C C . VAL A 1 89 ? 5.183 4.749 -8.046 1.00 92.75 89 VAL A C 1
ATOM 697 O O . VAL A 1 89 ? 6.225 5.158 -8.563 1.00 92.75 89 VAL A O 1
ATOM 700 N N . LEU A 1 90 ? 4.043 5.439 -8.065 1.00 91.69 90 LEU A N 1
ATOM 701 C CA . LEU A 1 90 ? 3.889 6.794 -8.588 1.00 91.69 90 LEU A CA 1
ATOM 702 C C . LEU A 1 90 ? 3.236 7.678 -7.526 1.00 91.69 90 LEU A C 1
ATOM 704 O O . LEU A 1 90 ? 2.260 7.267 -6.900 1.00 91.69 90 LEU A O 1
ATOM 708 N N . PHE A 1 91 ? 3.745 8.898 -7.366 1.00 90.56 91 PHE A N 1
ATOM 709 C CA . PHE A 1 91 ? 3.130 9.902 -6.507 1.00 90.56 91 PHE A CA 1
ATOM 710 C C . PHE A 1 91 ? 2.045 10.669 -7.251 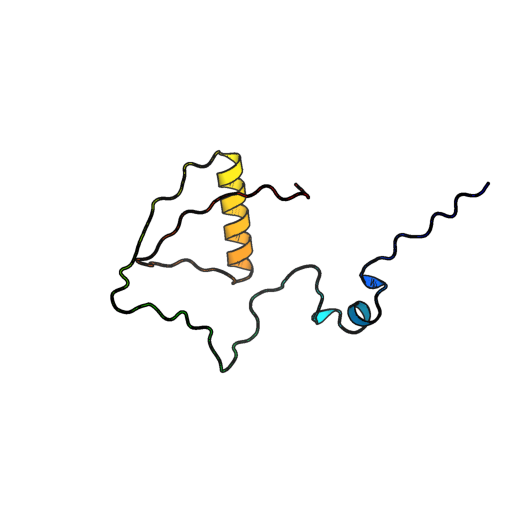1.00 90.56 91 PHE A C 1
ATOM 712 O O . PHE A 1 91 ? 2.215 11.080 -8.399 1.00 90.56 91 PHE A O 1
ATOM 719 N N . VAL A 1 92 ? 0.925 10.882 -6.564 1.00 90.25 92 VAL A N 1
ATOM 720 C CA . VAL A 1 92 ? -0.181 11.705 -7.045 1.00 90.25 92 VAL A CA 1
ATOM 721 C C . VAL A 1 92 ? -0.430 12.790 -6.014 1.00 90.25 92 VAL A C 1
ATOM 723 O O . VAL A 1 92 ? -0.681 12.495 -4.848 1.00 90.25 92 VAL A O 1
ATOM 726 N N . LYS A 1 93 ? -0.376 14.050 -6.450 1.00 88.12 93 LYS A N 1
ATOM 727 C CA . LYS A 1 93 ? -0.744 15.182 -5.604 1.00 88.12 93 LYS A CA 1
ATOM 728 C C . LYS A 1 93 ? -2.253 15.160 -5.377 1.00 88.12 93 LYS A C 1
ATOM 730 O O . LYS A 1 93 ? -3.017 15.275 -6.337 1.00 88.12 93 LYS A O 1
ATOM 735 N N . LYS A 1 94 ? -2.675 15.025 -4.122 1.00 89.06 94 LYS A N 1
ATOM 736 C CA . LYS A 1 94 ? -4.082 15.170 -3.755 1.00 89.06 94 LYS A CA 1
ATOM 737 C C . LYS A 1 94 ? -4.454 16.654 -3.629 1.00 89.06 94 LYS A C 1
ATOM 739 O O . LYS A 1 94 ? -3.586 17.526 -3.592 1.00 89.06 94 LYS A O 1
ATOM 744 N N . MET A 1 95 ? -5.752 16.951 -3.638 1.00 89.94 95 MET A N 1
ATOM 745 C CA . MET A 1 95 ? -6.256 18.335 -3.591 1.00 89.94 95 MET A CA 1
ATOM 746 C C . MET A 1 95 ? -5.945 19.036 -2.264 1.00 89.94 95 MET A C 1
ATOM 748 O O . MET A 1 95 ? -5.797 20.253 -2.227 1.00 89.94 95 MET A O 1
ATOM 752 N N . ASP A 1 96 ? -5.858 18.254 -1.198 1.00 79.31 96 ASP A N 1
ATOM 753 C CA . ASP A 1 96 ? -5.605 18.637 0.187 1.00 79.31 96 ASP A CA 1
ATOM 754 C C . ASP A 1 96 ? -4.125 18.896 0.506 1.00 79.31 96 ASP A C 1
ATOM 756 O O . ASP A 1 96 ? -3.848 19.557 1.504 1.00 79.31 96 ASP A O 1
ATOM 760 N N . GLY A 1 97 ? -3.211 18.524 -0.399 1.00 59.88 97 GLY A N 1
ATOM 761 C CA . GLY A 1 97 ? -1.776 18.793 -0.270 1.00 59.88 97 GLY A CA 1
ATOM 762 C C . GLY A 1 97 ? -1.076 17.765 0.590 1.00 59.88 97 GLY A C 1
ATOM 763 O O . GLY A 1 97 ? -0.949 18.022 1.803 1.00 59.88 97 GLY A O 1
#

Radius of gyration: 20.99 Å; chains: 1; bounding box: 42×62×35 Å

InterPro domains:
  IPR032567 RTL1-related [PTHR15503] (10-97)
  IPR043502 DNA/RNA polymerase superfamily [SSF56672] (16-96)